Protein AF-A0A2J0LVG4-F1 (afdb_monomer)

Foldseek 3Di:
DQDDDDDPDDLVPPDDPDVVSVVVVCCVVPVPPPPPPLDEDDQLDPLLVVLVVVLVVVDDPQKRKHAQDDDPNDTFGIKIARNVVRDIATEEAAEDSDDDDPDPVVPPPCVVVVVVVVVVVVVVVHHYDYDYPVLSPDPPRDVVVVSVVRVVRRD

Structure (mmCIF, N/CA/C/O backbone):
data_AF-A0A2J0LVG4-F1
#
_entry.id   AF-A0A2J0LVG4-F1
#
loop_
_atom_site.group_PDB
_atom_site.id
_atom_site.type_symbol
_atom_site.label_atom_id
_atom_site.label_alt_id
_atom_site.label_comp_id
_atom_site.label_asym_id
_atom_site.label_entity_id
_atom_site.label_seq_id
_atom_site.pdbx_PDB_ins_code
_atom_site.Cartn_x
_atom_site.Cartn_y
_atom_site.Cartn_z
_atom_site.occupancy
_atom_site.B_iso_or_equiv
_atom_site.auth_seq_id
_atom_site.auth_comp_id
_atom_site.auth_asym_id
_atom_site.auth_atom_id
_atom_site.pdbx_PDB_model_num
ATOM 1 N N . MET A 1 1 ? -1.295 9.542 18.083 1.00 49.53 1 MET A N 1
ATOM 2 C CA . MET A 1 1 ? -2.656 9.770 18.608 1.00 49.53 1 MET A CA 1
ATOM 3 C C . MET A 1 1 ? -2.986 8.586 19.492 1.00 49.53 1 MET A C 1
ATOM 5 O O . MET A 1 1 ? -2.849 7.466 19.021 1.00 49.53 1 MET A O 1
ATOM 9 N N . GLN A 1 2 ? -3.302 8.823 20.760 1.00 55.78 2 GLN A N 1
ATOM 10 C CA . GLN A 1 2 ? -3.646 7.779 21.723 1.00 55.78 2 GLN A CA 1
ATOM 11 C C . GLN A 1 2 ? -5.156 7.848 21.946 1.00 55.78 2 GLN A C 1
ATOM 13 O O . GLN A 1 2 ? -5.683 8.931 22.197 1.00 55.78 2 GLN A O 1
ATOM 18 N N . ILE A 1 3 ? -5.852 6.725 21.776 1.00 66.25 3 ILE A N 1
ATOM 19 C CA . ILE A 1 3 ? -7.293 6.631 22.024 1.00 66.25 3 ILE A CA 1
ATOM 20 C C . ILE A 1 3 ? -7.463 5.939 23.371 1.00 66.25 3 ILE A C 1
ATOM 22 O O . ILE A 1 3 ? -6.989 4.824 23.560 1.00 66.25 3 ILE A O 1
ATOM 26 N N . HIS A 1 4 ? -8.125 6.616 24.305 1.00 72.88 4 HIS A N 1
ATOM 27 C CA . HIS A 1 4 ? -8.504 6.044 25.591 1.00 72.88 4 HIS A CA 1
ATOM 28 C C . HIS A 1 4 ? -10.006 5.761 25.568 1.00 72.88 4 HIS A C 1
ATOM 30 O O . HIS A 1 4 ? -10.811 6.690 25.492 1.00 72.88 4 HIS A O 1
ATOM 36 N N . CYS A 1 5 ? -10.387 4.486 25.624 1.00 72.62 5 CYS A N 1
ATOM 37 C CA . CYS A 1 5 ? -11.783 4.076 25.744 1.00 72.62 5 CYS A CA 1
ATOM 38 C C . CYS A 1 5 ? -12.133 3.847 27.216 1.00 72.62 5 CYS A C 1
ATOM 40 O O . CYS A 1 5 ? -11.528 3.009 27.878 1.00 72.62 5 CYS A O 1
ATOM 42 N N . PHE A 1 6 ? -13.144 4.560 27.713 1.00 79.62 6 PHE A N 1
ATOM 43 C CA . PHE A 1 6 ? -13.743 4.305 29.021 1.00 79.62 6 PHE A CA 1
ATOM 44 C C . PHE A 1 6 ? -15.106 3.653 28.808 1.00 79.62 6 PHE A C 1
ATOM 46 O O . PHE A 1 6 ? -15.976 4.231 28.158 1.00 79.62 6 PHE A O 1
ATOM 53 N N . ILE A 1 7 ? -15.285 2.448 29.345 1.00 84.00 7 ILE A N 1
ATOM 54 C CA . ILE A 1 7 ? -16.544 1.700 29.277 1.00 84.00 7 ILE A CA 1
ATOM 55 C C . ILE A 1 7 ? -17.068 1.460 30.691 1.00 84.00 7 ILE A C 1
ATOM 57 O O . ILE A 1 7 ? -16.304 1.155 31.603 1.00 84.00 7 ILE A O 1
ATOM 61 N N . SER A 1 8 ? -18.379 1.607 30.882 1.00 88.12 8 SER A N 1
ATOM 62 C CA . SER A 1 8 ? -19.048 1.388 32.174 1.00 88.12 8 SER A CA 1
ATOM 63 C C . SER A 1 8 ? -19.343 -0.089 32.467 1.00 88.12 8 SER A C 1
ATOM 65 O O . SER A 1 8 ? -19.931 -0.402 33.499 1.00 88.12 8 SER A O 1
ATOM 67 N N . MET A 1 9 ? -18.965 -0.995 31.562 1.00 87.12 9 MET A N 1
ATOM 68 C CA . MET A 1 9 ? -19.269 -2.422 31.620 1.00 87.12 9 MET A CA 1
ATOM 69 C C . MET A 1 9 ? -18.117 -3.234 30.996 1.00 87.12 9 MET A C 1
ATOM 71 O O . MET A 1 9 ? -17.554 -2.773 30.003 1.00 87.12 9 MET A O 1
ATOM 75 N N . PRO A 1 10 ? -17.762 -4.425 31.523 1.00 88.25 10 PRO A N 1
ATOM 76 C CA . PRO A 1 10 ? -16.752 -5.301 30.921 1.00 88.25 10 PRO A CA 1
ATOM 77 C C . PRO A 1 10 ? -17.099 -5.706 29.481 1.00 88.25 10 PRO A C 1
ATOM 79 O O . PRO A 1 10 ? -18.265 -5.955 29.177 1.00 88.25 10 PRO A O 1
ATOM 82 N N . ILE A 1 11 ? -16.085 -5.867 28.618 1.00 87.06 11 ILE A N 1
ATOM 83 C CA . ILE A 1 11 ? -16.256 -6.271 27.204 1.00 87.06 11 ILE A CA 1
ATOM 84 C C . ILE A 1 11 ? -17.048 -7.587 27.085 1.00 87.06 11 ILE A C 1
ATOM 86 O O . ILE A 1 11 ? -17.930 -7.708 26.235 1.00 87.06 11 ILE A O 1
ATOM 90 N N . SER A 1 12 ? -16.819 -8.537 27.997 1.00 86.88 12 SER A N 1
ATOM 91 C CA . SER A 1 12 ? -17.527 -9.826 28.046 1.00 86.88 12 SER A CA 1
ATOM 92 C C . SER A 1 12 ? -19.039 -9.707 28.272 1.00 86.88 12 SER A C 1
ATOM 94 O O . SER A 1 12 ? -19.781 -10.613 27.900 1.00 86.88 12 SER A O 1
ATOM 96 N N . GLN A 1 13 ? -19.503 -8.600 28.857 1.00 90.00 13 GLN A N 1
ATOM 97 C CA . GLN A 1 13 ? -20.916 -8.328 29.131 1.00 90.00 13 GLN A CA 1
ATOM 98 C C . GLN A 1 13 ? -21.574 -7.455 28.051 1.00 90.00 13 GLN A C 1
ATOM 100 O O . GLN A 1 13 ? -22.786 -7.240 28.086 1.00 90.00 13 GLN A O 1
ATOM 105 N N . VAL A 1 14 ? -20.808 -6.961 27.072 1.00 87.56 14 VAL A N 1
ATOM 106 C CA . VAL A 1 14 ? -21.365 -6.221 25.934 1.00 87.56 14 VAL A CA 1
ATOM 107 C C . VAL A 1 14 ? -22.205 -7.181 25.078 1.00 87.56 14 VAL A C 1
ATOM 109 O O . VAL A 1 14 ? -21.755 -8.300 24.805 1.00 87.56 14 VAL A O 1
ATOM 112 N N . PRO A 1 15 ? -23.417 -6.782 24.639 1.00 88.31 15 PRO A N 1
ATOM 113 C CA . PRO A 1 15 ? -24.262 -7.637 23.819 1.00 88.31 15 PRO A CA 1
ATOM 114 C C . PRO A 1 15 ? -23.568 -8.102 22.534 1.00 88.31 15 PRO A C 1
ATOM 116 O O . PRO A 1 15 ? -23.054 -7.304 21.744 1.00 88.31 15 PRO A O 1
ATOM 119 N N . GLU A 1 16 ? -23.612 -9.414 22.310 1.00 69.69 16 GLU A N 1
ATOM 120 C CA . GLU A 1 16 ? -23.307 -10.049 21.029 1.00 69.69 16 GLU A CA 1
ATOM 121 C C . GLU A 1 16 ? -24.202 -9.410 19.949 1.00 69.69 16 GLU A C 1
ATOM 123 O O . GLU A 1 16 ? -25.415 -9.340 20.140 1.00 69.69 16 GLU A O 1
ATOM 128 N N . ARG A 1 17 ? -23.625 -8.971 18.818 1.00 71.69 17 ARG A N 1
ATOM 129 C CA . ARG A 1 17 ? -24.265 -8.278 17.661 1.00 71.69 17 ARG A CA 1
ATOM 130 C C . ARG A 1 17 ? -24.230 -6.748 17.648 1.00 71.69 17 ARG A C 1
ATOM 132 O O . ARG A 1 17 ? -24.672 -6.163 16.662 1.00 71.69 17 ARG A O 1
ATOM 139 N N . ILE A 1 18 ? -23.660 -6.084 18.651 1.00 74.94 18 ILE A N 1
ATOM 140 C CA . ILE A 1 18 ? -23.358 -4.649 18.536 1.00 74.94 18 ILE A CA 1
ATOM 141 C C . ILE A 1 18 ? -21.939 -4.496 17.982 1.00 74.94 18 ILE A C 1
ATOM 143 O O . ILE A 1 18 ? -21.000 -5.101 18.497 1.00 74.94 18 ILE A O 1
ATOM 147 N N . TRP A 1 19 ? -21.770 -3.667 16.947 1.00 72.06 19 TRP A N 1
ATOM 148 C CA . TRP A 1 19 ? -20.464 -3.368 16.336 1.00 72.06 19 TRP A CA 1
ATOM 149 C C . TRP A 1 19 ? -19.422 -2.897 17.365 1.00 72.06 19 TRP A C 1
ATOM 151 O O . TRP A 1 19 ? -18.236 -3.184 17.231 1.00 72.06 19 TRP A O 1
ATOM 161 N N . LEU A 1 20 ? -19.889 -2.251 18.437 1.00 81.19 20 LEU A N 1
ATOM 162 C CA . LEU A 1 20 ? -19.082 -1.813 19.567 1.00 81.19 20 LEU A CA 1
ATOM 163 C C . LEU A 1 20 ? -18.359 -2.968 20.276 1.00 81.19 20 LEU A C 1
ATOM 165 O O . LEU A 1 20 ? -17.211 -2.780 20.655 1.00 81.19 20 LEU A O 1
ATOM 169 N N . LYS A 1 21 ? -18.972 -4.154 20.435 1.00 83.38 21 LYS A N 1
ATOM 170 C CA . LYS A 1 21 ? -18.298 -5.305 21.068 1.00 83.38 21 LYS A CA 1
ATOM 171 C C . LYS A 1 21 ? -17.086 -5.734 20.248 1.00 83.38 21 LYS A C 1
ATOM 173 O O . LYS A 1 21 ? -15.981 -5.744 20.772 1.00 83.38 21 LYS A O 1
ATOM 178 N N . LYS A 1 22 ? -17.298 -5.961 18.947 1.00 73.44 22 LYS A N 1
ATOM 179 C CA . LYS A 1 22 ? -16.235 -6.323 17.998 1.00 73.44 22 LYS A CA 1
ATOM 180 C C . LYS A 1 22 ? -15.111 -5.287 17.983 1.00 73.44 22 LYS A C 1
ATOM 182 O O . LYS A 1 22 ? -13.940 -5.642 17.954 1.00 73.44 22 LYS A O 1
ATOM 187 N N . TYR A 1 23 ? -15.467 -4.001 18.020 1.00 77.69 23 TYR A N 1
ATOM 188 C CA . TYR A 1 23 ? -14.487 -2.920 18.091 1.00 77.69 23 TYR A CA 1
ATOM 189 C C . TYR A 1 23 ? -13.686 -2.945 19.400 1.00 77.69 23 TYR A C 1
ATOM 191 O O . TYR A 1 23 ? -12.469 -2.809 19.367 1.00 77.69 23 TYR A O 1
ATOM 199 N N . LEU A 1 24 ? -14.345 -3.128 20.547 1.00 84.62 24 LEU A N 1
ATOM 200 C CA . LEU A 1 24 ? -13.679 -3.175 21.849 1.00 84.62 24 LEU A CA 1
ATOM 201 C C . LEU A 1 24 ? -12.777 -4.406 21.993 1.00 84.62 24 LEU A C 1
ATOM 203 O O . LEU A 1 24 ? -11.686 -4.273 22.531 1.00 84.62 24 LEU A O 1
ATOM 207 N N . GLU A 1 25 ? -13.199 -5.565 21.485 1.00 83.56 25 GLU A N 1
ATOM 208 C CA . GLU A 1 25 ? -12.371 -6.777 21.407 1.00 83.56 25 GLU A CA 1
ATOM 209 C C . GLU A 1 25 ? -11.138 -6.530 20.533 1.00 83.56 25 GLU A C 1
ATOM 211 O O . GLU A 1 25 ? -10.017 -6.745 20.979 1.00 83.56 25 GLU A O 1
ATOM 216 N N . TYR A 1 26 ? -11.315 -5.938 19.348 1.00 74.62 26 TYR A N 1
ATOM 217 C CA . TYR A 1 26 ? -10.192 -5.540 18.499 1.00 74.62 26 TYR A CA 1
ATOM 218 C C . TYR A 1 26 ? -9.238 -4.555 19.196 1.00 74.62 26 TYR A C 1
ATOM 220 O O . TYR A 1 26 ? -8.026 -4.708 19.110 1.00 74.62 26 TYR A O 1
ATOM 228 N N . VAL A 1 27 ? -9.747 -3.537 19.895 1.00 78.75 27 VAL A N 1
ATOM 229 C CA . VAL A 1 27 ? -8.896 -2.590 20.637 1.00 78.75 27 VAL A CA 1
ATOM 230 C C . VAL A 1 27 ? -8.182 -3.282 21.800 1.00 78.75 27 VAL A C 1
ATOM 232 O O . VAL A 1 27 ? -7.029 -2.968 22.074 1.00 78.75 27 VAL A O 1
ATOM 235 N N . ASN A 1 28 ? -8.829 -4.224 22.479 1.00 81.50 28 ASN A N 1
ATOM 236 C CA . ASN A 1 28 ? -8.209 -4.977 23.562 1.00 81.50 28 ASN A CA 1
ATOM 237 C C . ASN A 1 28 ? -7.082 -5.889 23.053 1.00 81.50 28 ASN A C 1
ATOM 239 O O . ASN A 1 28 ? -6.015 -5.941 23.658 1.00 81.50 28 ASN A O 1
ATOM 243 N N . ASP A 1 29 ? -7.308 -6.562 21.927 1.00 78.19 29 ASP A N 1
ATOM 244 C CA . ASP A 1 29 ? -6.403 -7.588 21.408 1.00 78.19 29 ASP A CA 1
ATOM 245 C C . ASP A 1 29 ? -5.325 -7.009 20.477 1.00 78.19 29 ASP A C 1
ATOM 247 O O . ASP A 1 29 ? -4.242 -7.573 20.335 1.00 78.19 29 ASP A O 1
ATOM 251 N N . CYS A 1 30 ? -5.615 -5.887 19.811 1.00 67.31 30 CYS A N 1
ATOM 252 C CA . CYS A 1 30 ? -4.787 -5.289 18.757 1.00 67.31 30 CYS A CA 1
ATOM 253 C C . CYS A 1 30 ? -4.550 -3.776 18.934 1.00 67.31 30 CYS A C 1
ATOM 255 O O . CYS A 1 30 ? -3.922 -3.151 18.077 1.00 67.31 30 CYS A O 1
ATOM 257 N N . GLY A 1 31 ? -5.079 -3.148 19.990 1.00 61.59 31 GLY A N 1
ATOM 258 C CA . GLY A 1 31 ? -5.016 -1.691 20.178 1.00 61.59 31 GLY A CA 1
ATOM 259 C C . GLY A 1 31 ? -3.653 -1.167 20.623 1.00 61.59 31 GLY A C 1
ATOM 260 O O . GLY A 1 31 ? -3.363 0.015 20.421 1.00 61.59 31 GLY A O 1
ATOM 261 N N . GLU A 1 32 ? -2.786 -2.027 21.162 1.00 57.31 32 GLU A N 1
ATOM 262 C CA . GLU A 1 32 ? -1.367 -1.709 21.292 1.00 57.31 32 GLU A CA 1
ATOM 263 C C . GLU A 1 32 ? -0.691 -1.850 19.936 1.00 57.31 32 GLU A C 1
ATOM 265 O O . GLU A 1 32 ? -0.215 -2.917 19.547 1.00 57.31 32 GLU A O 1
ATOM 270 N N . VAL A 1 33 ? -0.620 -0.745 19.197 1.00 53.59 33 VAL A N 1
ATOM 271 C CA . VAL A 1 33 ? 0.140 -0.768 17.957 1.00 53.59 33 VAL A CA 1
ATOM 272 C C . VAL A 1 33 ? 1.616 -0.570 18.261 1.00 53.59 33 VAL A C 1
ATOM 274 O O . VAL A 1 33 ? 2.110 0.553 18.383 1.00 53.59 33 VAL A O 1
ATOM 277 N N . SER A 1 34 ? 2.346 -1.680 18.347 1.00 51.34 34 SER A N 1
ATOM 278 C CA . SER A 1 34 ? 3.805 -1.689 18.364 1.00 51.34 34 SER A CA 1
ATOM 279 C C . SER A 1 34 ? 4.348 -1.302 16.977 1.00 51.34 34 SER A C 1
ATOM 281 O O . SER A 1 34 ? 4.935 -2.112 16.262 1.00 51.34 34 SER A O 1
ATOM 283 N N . PHE A 1 35 ? 4.187 -0.041 16.567 1.00 52.25 35 PHE A N 1
ATOM 284 C CA . PHE A 1 35 ? 4.736 0.494 15.305 1.00 52.25 35 PHE A CA 1
ATOM 285 C C . PHE A 1 35 ? 6.280 0.607 15.300 1.00 52.25 35 PHE A C 1
ATOM 287 O O . PHE A 1 35 ? 6.880 1.186 14.386 1.00 52.25 35 PHE A O 1
ATOM 294 N N . HIS A 1 36 ? 6.948 0.053 16.311 1.00 51.53 36 HIS A N 1
ATOM 295 C CA . HIS A 1 36 ? 8.363 0.281 16.589 1.00 51.53 36 HIS A CA 1
ATOM 296 C C . HIS A 1 36 ? 9.277 -0.910 16.311 1.00 51.53 36 HIS A C 1
ATOM 298 O O . HIS A 1 36 ? 10.474 -0.791 16.551 1.00 51.53 36 HIS A O 1
ATOM 304 N N . SER A 1 37 ? 8.776 -2.003 15.724 1.00 59.25 37 SER A N 1
ATOM 305 C CA . SER A 1 37 ? 9.692 -2.916 15.039 1.00 59.25 37 SER A CA 1
ATOM 306 C C . SER A 1 37 ? 10.253 -2.206 13.802 1.00 59.25 37 SER A C 1
ATOM 308 O O . SER A 1 37 ? 9.510 -1.792 12.905 1.00 59.25 37 SER A O 1
ATOM 310 N N . SER A 1 38 ? 11.566 -1.996 13.799 1.00 65.25 38 SER A N 1
ATOM 311 C CA . SER A 1 38 ? 12.331 -1.603 12.610 1.00 65.25 38 SER A CA 1
ATOM 312 C C . SER A 1 38 ? 12.846 -2.829 11.849 1.00 65.25 38 SER A C 1
ATOM 314 O O . SER A 1 38 ? 13.555 -2.672 10.860 1.00 65.25 38 SER A O 1
ATOM 316 N N . GLU A 1 39 ? 12.524 -4.033 12.325 1.00 81.88 39 GLU A N 1
ATOM 317 C CA . GLU A 1 39 ? 12.958 -5.281 11.716 1.00 81.88 39 GLU A CA 1
ATOM 318 C C . GLU A 1 39 ? 12.052 -5.620 10.537 1.00 81.88 39 GLU A C 1
ATOM 320 O O . GLU A 1 39 ? 10.822 -5.587 10.642 1.00 81.88 39 GLU A O 1
ATOM 325 N N . LEU A 1 40 ? 12.683 -5.939 9.410 1.00 89.06 40 LEU A N 1
ATOM 326 C CA . LEU A 1 40 ? 11.988 -6.487 8.258 1.00 89.06 40 LEU A CA 1
ATOM 327 C C . LEU A 1 40 ? 11.576 -7.919 8.574 1.00 89.06 40 LEU A C 1
ATOM 329 O O . LEU A 1 40 ? 12.380 -8.724 9.045 1.00 89.06 40 LEU A O 1
ATOM 333 N N . LYS A 1 41 ? 10.316 -8.229 8.297 1.00 90.75 41 LYS A N 1
ATOM 334 C CA . LYS A 1 41 ? 9.807 -9.599 8.297 1.00 90.75 41 LYS A CA 1
ATOM 335 C C . LYS A 1 41 ? 10.271 -10.307 7.013 1.00 90.75 41 LYS A C 1
ATOM 337 O O . LYS A 1 41 ? 10.687 -9.624 6.075 1.00 90.75 41 LYS A O 1
ATOM 342 N N . PRO A 1 42 ? 10.206 -11.644 6.928 1.00 90.69 42 PRO A N 1
ATOM 343 C CA . PRO A 1 42 ? 10.354 -12.328 5.646 1.00 90.69 42 PRO A CA 1
ATOM 344 C C . PRO A 1 42 ? 9.360 -11.759 4.621 1.00 90.69 42 PRO A C 1
ATOM 346 O O . PRO A 1 42 ? 8.207 -11.504 4.972 1.00 90.69 42 PRO A O 1
ATOM 349 N N . PHE A 1 43 ? 9.824 -11.506 3.398 1.00 90.19 43 PHE A N 1
ATOM 350 C CA . PHE A 1 43 ? 8.954 -11.188 2.258 1.00 90.19 43 PHE A CA 1
ATOM 351 C C . PHE A 1 43 ? 8.133 -12.417 1.881 1.00 90.19 43 PHE A C 1
ATOM 353 O O . PHE A 1 43 ? 8.592 -13.511 2.177 1.00 90.19 43 PHE A O 1
ATOM 360 N N . ASP A 1 44 ? 6.980 -12.257 1.233 1.00 84.56 44 ASP A N 1
ATOM 361 C CA . ASP A 1 44 ? 6.167 -13.378 0.733 1.00 84.56 44 ASP A CA 1
ATOM 362 C C . ASP A 1 44 ? 6.505 -13.765 -0.721 1.00 84.56 44 ASP A C 1
ATOM 364 O O . ASP A 1 44 ? 6.049 -14.790 -1.230 1.00 84.56 44 ASP A O 1
ATOM 368 N N . SER A 1 45 ? 7.303 -12.946 -1.416 1.00 86.75 45 SER A N 1
ATOM 369 C CA . SER A 1 45 ? 7.725 -13.203 -2.795 1.00 86.75 45 SER A CA 1
ATOM 370 C C . SER A 1 45 ? 8.981 -12.417 -3.192 1.00 86.75 45 SER A C 1
ATOM 372 O O . SER A 1 45 ? 9.323 -11.394 -2.595 1.00 86.75 45 SER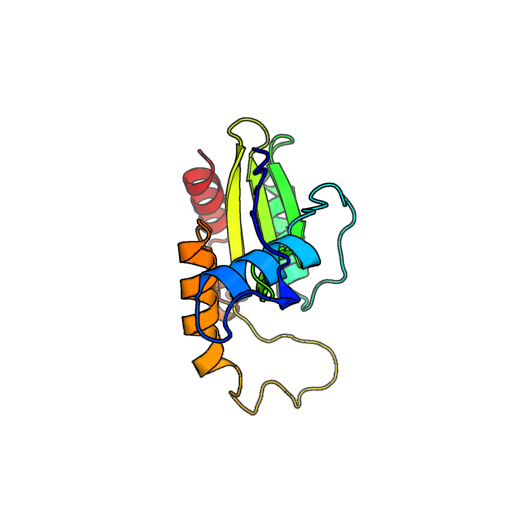 A O 1
ATOM 374 N N . TYR A 1 46 ? 9.636 -12.845 -4.279 1.00 89.56 46 TYR A N 1
ATOM 375 C CA . TYR A 1 46 ? 10.708 -12.068 -4.922 1.00 89.56 46 TYR A CA 1
ATOM 376 C C . TYR A 1 46 ? 10.237 -10.701 -5.433 1.00 89.56 46 TYR A C 1
ATOM 378 O O . TYR A 1 46 ? 11.032 -9.770 -5.520 1.00 89.56 46 TYR A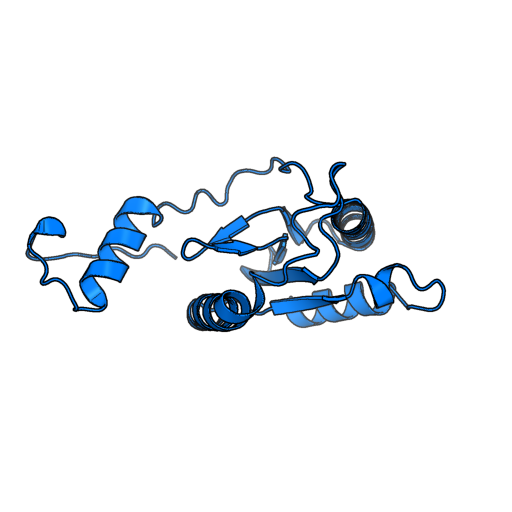 O 1
ATOM 386 N N . PHE A 1 47 ? 8.955 -10.577 -5.787 1.00 91.31 47 PHE A N 1
ATOM 387 C CA . PHE A 1 47 ? 8.379 -9.306 -6.213 1.00 91.31 47 PHE A CA 1
ATOM 388 C C . PHE A 1 47 ? 8.404 -8.291 -5.068 1.00 91.31 47 PHE A C 1
ATOM 390 O O . PHE A 1 47 ? 8.893 -7.178 -5.250 1.00 91.31 47 PHE A O 1
ATOM 397 N N . GLU A 1 48 ? 7.959 -8.688 -3.877 1.00 93.69 48 GLU A N 1
ATOM 398 C CA . GLU A 1 48 ? 8.011 -7.826 -2.697 1.00 93.69 48 GLU A CA 1
ATOM 399 C C . GLU A 1 48 ? 9.441 -7.414 -2.333 1.00 93.69 48 GLU A C 1
ATOM 401 O O . GLU A 1 48 ? 9.691 -6.248 -2.019 1.00 93.69 48 GLU A O 1
ATOM 406 N N . GLU A 1 49 ? 10.387 -8.355 -2.386 1.00 94.25 49 GLU A N 1
ATOM 407 C CA . GLU A 1 49 ? 11.795 -8.078 -2.098 1.00 94.25 49 GLU A CA 1
ATOM 408 C C . GLU A 1 49 ? 12.390 -7.072 -3.101 1.00 94.25 49 GLU A C 1
ATOM 410 O O . GLU A 1 49 ? 13.041 -6.099 -2.704 1.00 94.25 49 GLU A O 1
ATOM 415 N N . ASP A 1 50 ? 12.139 -7.262 -4.399 1.00 95.19 50 ASP A N 1
ATOM 416 C CA . ASP A 1 50 ? 12.606 -6.358 -5.455 1.00 95.19 50 ASP A CA 1
ATOM 417 C C . ASP A 1 50 ? 11.960 -4.968 -5.338 1.00 95.19 50 ASP A C 1
ATOM 419 O O . ASP A 1 50 ? 12.654 -3.949 -5.397 1.00 95.19 50 ASP A O 1
ATOM 423 N N . PHE A 1 51 ? 10.652 -4.908 -5.068 1.00 95.94 51 PHE A N 1
ATOM 424 C CA . PHE A 1 51 ? 9.939 -3.661 -4.790 1.00 95.94 51 PHE A CA 1
ATOM 425 C C . PHE A 1 51 ? 10.529 -2.919 -3.586 1.00 95.94 51 PHE A C 1
ATOM 427 O O . PHE A 1 51 ? 10.795 -1.714 -3.668 1.00 95.94 51 PHE A O 1
ATOM 434 N N . PHE A 1 52 ? 10.776 -3.625 -2.479 1.00 96.06 52 PHE A N 1
ATOM 435 C CA . PHE A 1 52 ? 11.370 -3.043 -1.281 1.00 96.06 52 PHE A CA 1
ATOM 436 C C . PHE A 1 52 ? 12.738 -2.423 -1.580 1.00 96.06 52 PHE A C 1
ATOM 438 O O . PHE A 1 52 ? 12.993 -1.272 -1.212 1.00 96.06 52 PHE A O 1
ATOM 445 N N . ASN A 1 53 ? 13.606 -3.163 -2.273 1.00 95.88 53 ASN A N 1
ATOM 446 C CA . ASN A 1 53 ? 14.938 -2.694 -2.647 1.00 95.88 53 ASN A CA 1
ATOM 447 C C . ASN A 1 53 ? 14.868 -1.477 -3.578 1.00 95.88 53 ASN A C 1
ATOM 449 O O . ASN A 1 53 ? 15.580 -0.492 -3.357 1.00 95.88 53 ASN A O 1
ATOM 453 N N . PHE A 1 54 ? 13.969 -1.506 -4.564 1.00 96.44 54 PHE A N 1
ATOM 454 C CA . PHE A 1 54 ? 13.733 -0.392 -5.475 1.00 96.44 54 PHE A CA 1
ATOM 455 C C . PHE A 1 54 ? 13.286 0.869 -4.726 1.00 96.44 54 PHE A C 1
ATOM 457 O O . PHE A 1 54 ? 13.967 1.895 -4.793 1.00 96.44 54 PHE A O 1
ATOM 464 N N . ILE A 1 55 ? 12.199 0.805 -3.952 1.00 95.69 55 ILE A N 1
ATOM 465 C CA . ILE A 1 55 ? 11.682 1.978 -3.233 1.00 95.69 55 ILE A CA 1
ATOM 466 C C . ILE A 1 55 ? 12.688 2.492 -2.216 1.00 95.69 55 ILE A C 1
ATOM 468 O O . ILE A 1 55 ? 12.856 3.706 -2.098 1.00 95.69 55 ILE A O 1
ATOM 472 N N . ARG A 1 56 ? 13.404 1.607 -1.519 1.00 93.94 56 ARG A N 1
ATOM 473 C CA . ARG A 1 56 ? 14.477 2.010 -0.607 1.00 93.94 56 ARG A CA 1
ATOM 474 C C . ARG A 1 56 ? 15.583 2.780 -1.330 1.00 93.94 56 ARG A C 1
ATOM 476 O O . ARG A 1 56 ? 16.099 3.733 -0.758 1.00 93.94 56 ARG A O 1
ATOM 483 N N . SER A 1 57 ? 15.925 2.403 -2.563 1.00 94.31 57 SER A N 1
ATOM 484 C CA . SER A 1 57 ? 16.927 3.110 -3.374 1.00 94.31 57 SER A CA 1
ATOM 485 C C . SER A 1 57 ? 16.462 4.490 -3.861 1.00 94.31 57 SER A C 1
ATOM 487 O O . SER A 1 57 ? 17.282 5.391 -4.017 1.00 94.31 57 SER A O 1
ATOM 489 N N . CYS A 1 58 ? 15.152 4.674 -4.054 1.00 90.94 58 CYS A N 1
ATOM 490 C CA . CYS A 1 58 ? 14.545 5.937 -4.488 1.00 90.94 58 CYS A CA 1
ATOM 491 C C . CYS A 1 58 ? 14.135 6.859 -3.327 1.00 90.94 58 CYS A C 1
ATOM 493 O O . CYS A 1 58 ? 13.749 8.004 -3.559 1.00 90.94 58 CYS A O 1
ATOM 495 N N . SER A 1 59 ? 14.149 6.355 -2.093 1.00 85.38 59 SER A N 1
ATOM 496 C CA . SER A 1 59 ? 13.633 7.051 -0.916 1.00 85.38 59 SER A CA 1
ATOM 497 C C . SER A 1 59 ? 14.720 7.821 -0.176 1.00 85.38 59 SER A C 1
ATOM 499 O O . SER A 1 59 ? 15.773 7.280 0.154 1.00 85.38 59 SER A O 1
ATOM 501 N N . ASP A 1 60 ? 14.413 9.061 0.196 1.00 81.62 60 ASP A N 1
ATOM 502 C CA . ASP A 1 60 ? 15.232 9.825 1.135 1.00 81.62 60 ASP A CA 1
ATOM 503 C C . ASP A 1 60 ? 15.097 9.284 2.571 1.00 81.62 60 ASP A C 1
ATOM 505 O O . ASP A 1 60 ? 14.134 8.600 2.925 1.00 81.62 60 ASP A O 1
ATOM 509 N N . SER A 1 61 ? 16.004 9.703 3.462 1.00 78.56 61 SER A N 1
ATOM 510 C CA . SER A 1 61 ? 16.022 9.333 4.892 1.00 78.56 61 SER A CA 1
ATOM 511 C C . SER A 1 61 ? 14.765 9.717 5.694 1.00 78.56 61 SER A C 1
ATOM 513 O O . SER A 1 61 ? 14.649 9.369 6.868 1.00 78.56 61 SER A O 1
ATOM 515 N N . GLY A 1 62 ? 13.825 10.447 5.086 1.00 84.75 62 GLY A N 1
ATOM 516 C CA . GLY A 1 62 ? 12.545 10.823 5.685 1.00 84.75 62 GLY A CA 1
ATOM 517 C C . GLY A 1 62 ? 11.443 9.767 5.565 1.00 84.75 62 GLY A C 1
ATOM 518 O O . GLY A 1 62 ? 10.416 9.919 6.231 1.00 84.75 62 GLY A O 1
ATOM 519 N N . TYR A 1 63 ? 11.629 8.723 4.752 1.00 90.94 63 TYR A N 1
ATOM 520 C CA . TYR A 1 63 ? 10.654 7.644 4.604 1.00 90.94 63 TYR A CA 1
ATOM 521 C C . TYR A 1 63 ? 11.034 6.420 5.442 1.00 90.94 63 TYR A C 1
ATOM 523 O O . TYR A 1 63 ? 12.175 5.961 5.428 1.00 90.94 63 TYR A O 1
ATOM 531 N N . LYS A 1 64 ? 10.054 5.866 6.160 1.00 91.69 64 LYS A N 1
ATOM 532 C CA . LYS A 1 64 ? 10.155 4.575 6.845 1.00 91.69 64 LYS A CA 1
ATOM 533 C C . LYS A 1 64 ? 9.285 3.563 6.109 1.00 91.69 64 LYS A C 1
ATOM 535 O O . LYS A 1 64 ? 8.089 3.794 5.950 1.00 91.69 64 LYS A O 1
ATOM 540 N N . ILE A 1 65 ? 9.885 2.452 5.695 1.00 93.62 65 ILE A N 1
ATOM 541 C CA . ILE A 1 65 ? 9.207 1.348 5.009 1.00 93.62 65 ILE A CA 1
ATOM 542 C C . ILE A 1 65 ? 9.125 0.179 5.991 1.00 93.62 65 ILE A C 1
ATOM 544 O O . ILE A 1 65 ? 10.135 -0.191 6.591 1.00 93.62 65 ILE A O 1
ATOM 548 N N . GLN A 1 66 ? 7.933 -0.374 6.182 1.00 93.38 66 GLN A N 1
ATOM 549 C CA . GLN A 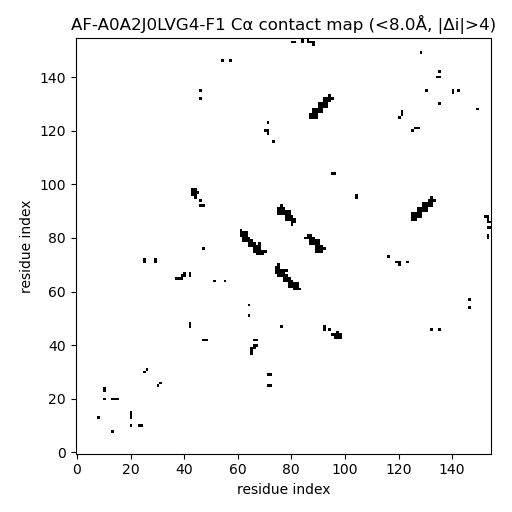1 66 ? 7.689 -1.555 7.011 1.00 93.38 66 GLN A CA 1
ATOM 550 C C . GLN A 1 66 ? 6.960 -2.587 6.164 1.00 93.38 66 GLN A C 1
ATOM 552 O O . GLN A 1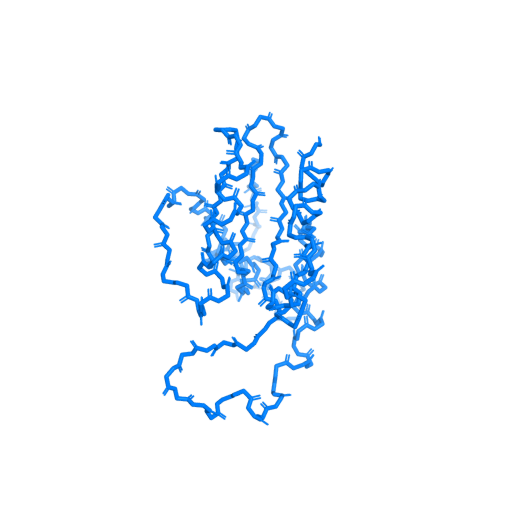 66 ? 6.005 -2.218 5.488 1.00 93.38 66 GLN A O 1
ATOM 557 N N . ASN A 1 67 ? 7.389 -3.846 6.200 1.00 94.81 67 ASN A N 1
ATOM 558 C CA . ASN A 1 67 ? 6.717 -4.920 5.482 1.00 94.81 67 ASN A CA 1
ATOM 559 C C . ASN A 1 67 ? 5.829 -5.757 6.408 1.00 94.81 67 ASN A C 1
ATOM 561 O O . ASN A 1 67 ? 6.046 -5.828 7.623 1.00 94.81 67 ASN A O 1
ATOM 565 N N . GLN A 1 68 ? 4.830 -6.398 5.811 1.00 90.62 68 GLN A N 1
ATOM 566 C CA . GLN A 1 68 ? 3.956 -7.382 6.427 1.00 90.62 68 GLN A CA 1
ATOM 567 C C . GLN A 1 68 ? 3.292 -6.841 7.705 1.00 90.62 68 GLN A C 1
ATOM 569 O O . GLN A 1 68 ? 3.366 -7.421 8.797 1.00 90.62 68 GLN A O 1
ATOM 574 N N . VAL A 1 69 ? 2.690 -5.656 7.584 1.00 88.94 69 VAL A N 1
ATOM 575 C CA . VAL A 1 69 ? 2.063 -4.909 8.681 1.00 88.94 69 VAL A CA 1
ATOM 576 C C . VAL A 1 69 ? 0.664 -5.452 8.941 1.00 88.94 69 VAL A C 1
ATOM 578 O O . VAL A 1 69 ? -0.115 -5.640 8.017 1.00 88.94 69 VAL A O 1
ATOM 581 N N . VAL A 1 70 ? 0.325 -5.680 10.211 1.00 84.56 70 VAL A N 1
ATOM 582 C CA . VAL A 1 70 ? -1.019 -6.126 10.600 1.00 84.56 70 VAL A CA 1
ATOM 583 C C . VAL A 1 70 ? -1.865 -4.917 10.992 1.00 84.56 70 VAL A C 1
ATOM 585 O O . VAL A 1 70 ? -1.434 -4.080 11.786 1.00 84.56 70 VAL A O 1
ATOM 588 N N . SER A 1 71 ? -3.076 -4.822 10.447 1.00 81.06 71 SER A N 1
ATOM 589 C CA . SER A 1 71 ? -4.065 -3.801 10.787 1.00 81.06 71 SER A CA 1
ATOM 590 C C . SER A 1 71 ? -5.478 -4.355 10.630 1.00 81.06 71 SER A C 1
ATOM 592 O O . SER A 1 71 ? -5.751 -5.078 9.682 1.00 81.06 71 SER A O 1
ATOM 594 N N . CYS A 1 72 ? -6.387 -4.049 11.560 1.00 75.75 72 CYS A N 1
ATOM 595 C CA . CYS A 1 72 ? -7.779 -4.523 11.520 1.00 75.75 72 CYS A CA 1
ATOM 596 C C . CYS A 1 72 ? -7.926 -6.055 11.415 1.00 75.75 72 CYS A C 1
ATOM 598 O O . CYS A 1 72 ? -8.916 -6.535 10.877 1.00 75.75 72 CYS A O 1
ATOM 600 N N . GLY A 1 73 ? -6.946 -6.818 11.916 1.00 73.62 73 GLY A N 1
ATOM 601 C CA . GLY A 1 73 ? -6.908 -8.282 11.790 1.00 73.62 73 GLY A CA 1
ATOM 602 C C . GLY A 1 73 ? -6.422 -8.792 10.426 1.00 73.62 73 GLY A C 1
ATOM 603 O O . GLY A 1 73 ? -6.371 -9.999 10.215 1.00 73.62 73 GLY A O 1
ATOM 604 N N . PHE A 1 74 ? -6.028 -7.896 9.522 1.00 82.69 74 PHE A N 1
ATOM 605 C CA . PHE A 1 74 ? -5.566 -8.204 8.174 1.00 82.69 74 PHE A CA 1
ATOM 606 C C . PHE A 1 74 ? -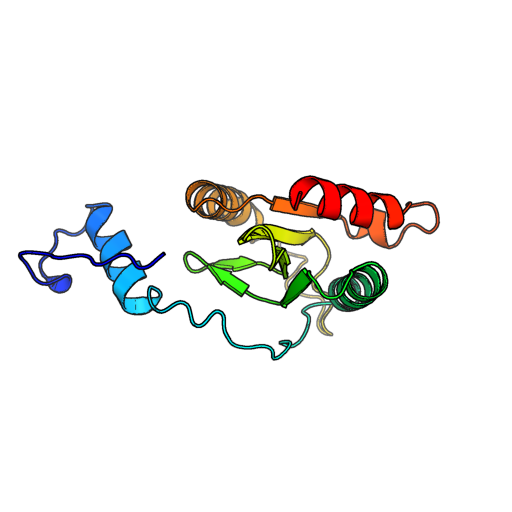4.094 -7.831 7.968 1.00 82.69 74 PHE A C 1
ATOM 608 O O . PHE A 1 74 ? -3.554 -6.980 8.676 1.00 82.69 74 PHE A O 1
ATOM 615 N N . LYS A 1 75 ? -3.449 -8.468 6.988 1.00 85.56 75 LYS A N 1
ATOM 616 C CA . LYS A 1 75 ? -2.070 -8.187 6.568 1.00 85.56 75 LYS A CA 1
ATOM 617 C C . LYS A 1 75 ? -2.073 -7.132 5.454 1.00 85.56 75 LYS A C 1
ATOM 619 O O . LYS A 1 75 ? -2.980 -7.132 4.628 1.00 85.56 75 LYS A O 1
ATOM 624 N N . ILE A 1 76 ? -1.083 -6.248 5.478 1.00 91.19 76 ILE A N 1
ATOM 625 C CA . ILE A 1 76 ? -0.735 -5.290 4.426 1.00 91.19 76 ILE A CA 1
ATOM 626 C C . ILE A 1 76 ? 0.724 -5.561 4.055 1.00 91.19 76 ILE A C 1
ATOM 628 O O . ILE A 1 76 ? 1.577 -5.565 4.955 1.00 91.19 76 ILE A O 1
ATOM 632 N N . ASP A 1 77 ? 1.022 -5.725 2.768 1.00 93.88 77 ASP A N 1
ATOM 633 C CA . ASP A 1 77 ? 2.370 -6.098 2.311 1.00 93.88 77 ASP A CA 1
ATOM 634 C C . ASP A 1 77 ? 3.405 -5.058 2.726 1.00 93.88 77 ASP A C 1
ATOM 636 O O . ASP A 1 77 ? 4.443 -5.404 3.291 1.00 93.88 77 ASP A O 1
ATOM 640 N N . PHE A 1 78 ? 3.110 -3.768 2.526 1.00 95.56 78 PHE A N 1
ATOM 641 C CA . PHE A 1 78 ? 3.950 -2.689 3.036 1.00 95.56 78 PHE A CA 1
ATOM 642 C C . PHE A 1 78 ? 3.174 -1.483 3.549 1.00 95.56 78 PHE A C 1
ATOM 644 O O . PHE A 1 78 ? 2.135 -1.087 3.032 1.00 95.56 78 PHE A O 1
ATOM 651 N N . VAL A 1 79 ? 3.768 -0.802 4.524 1.00 95.62 79 VAL A N 1
ATOM 652 C CA . VAL A 1 79 ? 3.401 0.558 4.907 1.00 95.62 79 VAL A CA 1
ATOM 653 C C . VAL A 1 79 ? 4.599 1.466 4.696 1.00 95.62 79 VAL A C 1
ATOM 655 O O . VAL A 1 79 ? 5.675 1.233 5.252 1.00 95.62 79 VAL A O 1
ATOM 658 N N . ILE A 1 80 ? 4.393 2.534 3.927 1.00 95.00 80 ILE A N 1
ATOM 659 C CA . ILE A 1 80 ? 5.382 3.599 3.754 1.00 95.00 80 ILE A CA 1
ATOM 660 C C . ILE A 1 80 ? 4.901 4.822 4.522 1.00 95.00 80 ILE A C 1
ATOM 662 O O . ILE A 1 80 ? 3.793 5.310 4.302 1.00 95.00 80 ILE A O 1
ATOM 666 N N . ASN A 1 81 ? 5.738 5.309 5.434 1.00 92.69 81 ASN A N 1
ATOM 667 C CA . ASN A 1 81 ? 5.465 6.450 6.295 1.00 92.69 81 ASN A CA 1
ATOM 668 C C . ASN A 1 81 ? 6.455 7.583 6.009 1.00 92.69 81 ASN A C 1
ATOM 670 O O . ASN A 1 81 ? 7.668 7.387 6.061 1.00 92.69 81 ASN A O 1
ATOM 674 N N . ASN A 1 82 ? 5.938 8.781 5.757 1.00 92.56 82 ASN A N 1
ATOM 675 C CA . ASN A 1 82 ? 6.717 10.007 5.749 1.00 92.56 82 ASN A CA 1
ATOM 676 C C . ASN A 1 82 ? 6.845 10.536 7.179 1.00 92.56 82 ASN A C 1
ATOM 678 O O . ASN A 1 82 ? 5.928 11.156 7.715 1.00 92.56 82 ASN A O 1
ATOM 682 N N . MET A 1 83 ? 8.020 10.358 7.780 1.00 87.75 83 MET A N 1
ATOM 683 C CA . MET A 1 83 ? 8.273 10.737 9.171 1.00 87.75 83 MET A CA 1
ATOM 684 C C . MET A 1 83 ? 8.172 12.251 9.415 1.00 87.75 83 MET A C 1
ATOM 686 O O . MET A 1 83 ? 7.993 12.666 10.557 1.00 87.75 83 MET A O 1
ATOM 690 N N . LYS A 1 84 ? 8.271 13.084 8.366 1.00 87.44 84 LYS A N 1
ATOM 691 C CA . LYS A 1 84 ? 8.138 14.546 8.475 1.00 87.44 84 LYS A CA 1
ATOM 692 C C . LYS A 1 84 ? 6.678 14.997 8.484 1.00 87.44 84 LYS A C 1
ATOM 694 O O . LYS A 1 84 ? 6.325 15.866 9.272 1.00 87.44 84 LYS A O 1
ATOM 699 N N . SER A 1 85 ? 5.844 14.444 7.601 1.00 88.56 85 SER A N 1
ATOM 700 C CA . SER A 1 85 ? 4.427 14.830 7.488 1.00 88.56 85 SER A CA 1
ATOM 701 C C . SER A 1 85 ? 3.493 13.968 8.344 1.00 88.56 85 SER A C 1
ATOM 703 O O . SER A 1 85 ? 2.344 14.345 8.564 1.00 88.56 85 SER A O 1
ATOM 705 N N . GLY A 1 86 ? 3.960 12.805 8.807 1.00 86.94 86 GLY A N 1
ATOM 706 C CA . GLY A 1 86 ? 3.150 11.784 9.473 1.00 86.94 86 GLY A CA 1
ATOM 707 C C . GLY A 1 86 ? 2.184 11.049 8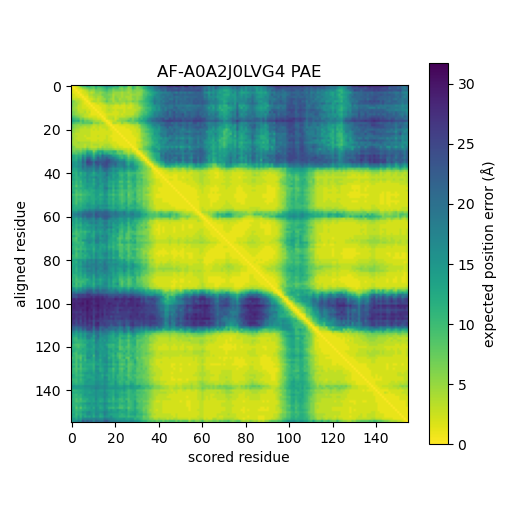.535 1.00 86.94 86 GLY A C 1
ATOM 708 O O . GLY A 1 86 ? 1.379 10.244 9.007 1.00 86.94 86 GLY A O 1
ATOM 709 N N . ARG A 1 87 ? 2.227 11.327 7.222 1.00 91.12 87 ARG A N 1
ATOM 710 C CA . ARG A 1 87 ? 1.389 10.649 6.224 1.00 91.12 87 ARG A CA 1
ATOM 711 C C . ARG A 1 87 ? 1.905 9.242 5.978 1.00 91.12 87 ARG A C 1
ATOM 713 O O . ARG A 1 87 ? 3.110 9.010 5.928 1.00 91.12 87 ARG A O 1
ATOM 720 N N . ARG A 1 88 ? 0.974 8.314 5.779 1.00 94.00 88 ARG A N 1
ATOM 721 C CA . ARG A 1 88 ? 1.268 6.910 5.507 1.00 94.00 88 ARG A CA 1
ATOM 722 C C . ARG A 1 88 ? 0.323 6.352 4.461 1.00 94.00 88 ARG A C 1
ATOM 724 O O . ARG A 1 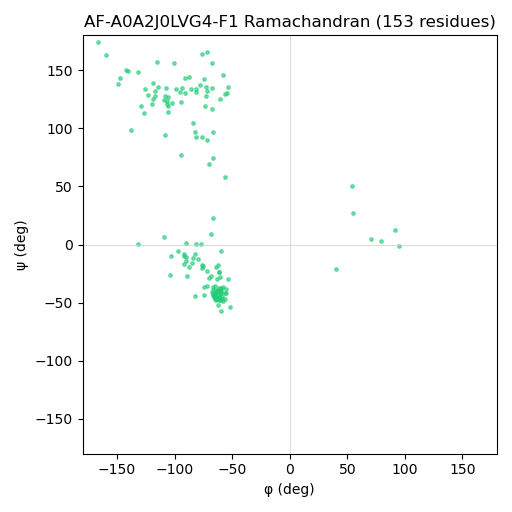88 ? -0.836 6.761 4.406 1.00 94.00 88 ARG A O 1
ATOM 731 N N . ILE A 1 89 ? 0.818 5.399 3.689 1.00 96.62 89 ILE A N 1
ATOM 732 C CA . ILE A 1 89 ? 0.029 4.644 2.718 1.00 96.62 89 ILE A CA 1
ATOM 733 C C . ILE A 1 89 ? 0.289 3.152 2.883 1.00 96.62 89 ILE A C 1
ATOM 735 O O . ILE A 1 89 ? 1.383 2.755 3.291 1.00 96.62 89 ILE A O 1
ATOM 739 N N . ALA A 1 90 ? -0.735 2.360 2.587 1.00 96.50 90 ALA A N 1
ATOM 740 C CA . ALA A 1 90 ? -0.634 0.922 2.414 1.00 96.50 90 ALA A CA 1
ATOM 741 C C . ALA A 1 90 ? -0.228 0.640 0.963 1.00 96.50 90 ALA A C 1
ATOM 743 O O . ALA A 1 90 ? -0.785 1.241 0.041 1.00 96.50 90 ALA A O 1
ATOM 744 N N . ILE A 1 91 ? 0.743 -0.242 0.763 1.00 96.69 91 ILE A N 1
ATOM 745 C CA . ILE A 1 91 ? 1.127 -0.746 -0.551 1.00 96.69 91 ILE A CA 1
ATOM 746 C C . ILE A 1 91 ? 0.810 -2.232 -0.599 1.00 96.69 91 ILE A C 1
ATOM 748 O O . ILE A 1 91 ? 1.163 -2.948 0.337 1.00 96.69 91 ILE A O 1
ATOM 752 N N . GLU A 1 92 ? 0.221 -2.670 -1.707 1.00 94.88 92 GLU A N 1
ATOM 753 C CA . GLU A 1 92 ? 0.043 -4.091 -2.015 1.00 94.88 92 GLU A CA 1
ATOM 754 C C . GLU A 1 92 ? 0.825 -4.426 -3.289 1.00 94.88 92 GLU A C 1
ATOM 756 O O . GLU A 1 92 ? 0.752 -3.710 -4.301 1.00 94.88 92 GLU A O 1
ATOM 761 N N . CYS A 1 93 ? 1.586 -5.509 -3.219 1.00 92.88 93 CYS A N 1
ATOM 762 C CA . CYS A 1 93 ? 2.289 -6.119 -4.333 1.00 92.88 93 CYS A CA 1
ATOM 763 C C . CYS A 1 93 ? 1.402 -7.234 -4.898 1.00 92.88 93 CYS A C 1
ATOM 765 O O . CYS A 1 93 ? 1.642 -8.415 -4.674 1.00 92.88 93 CYS A O 1
ATOM 767 N N . ASP A 1 94 ? 0.381 -6.843 -5.665 1.00 88.12 94 ASP A N 1
ATOM 768 C CA . ASP A 1 94 ? -0.630 -7.745 -6.219 1.00 88.12 94 ASP A CA 1
ATOM 769 C C . ASP A 1 94 ? -0.023 -8.693 -7.250 1.00 88.12 94 ASP A C 1
ATOM 771 O O . ASP A 1 94 ? 0.143 -8.375 -8.435 1.00 88.12 94 ASP A O 1
ATOM 775 N N . GLY A 1 95 ? 0.310 -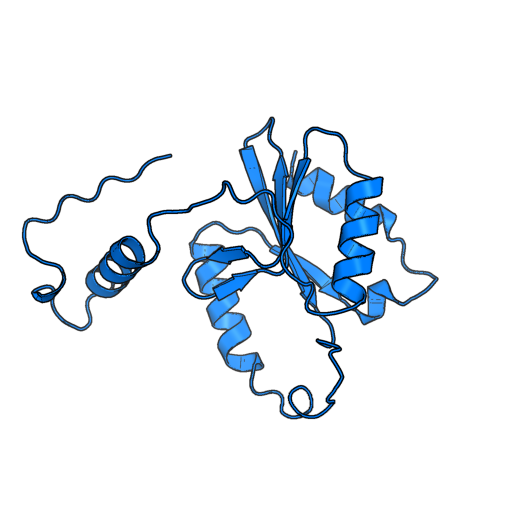9.887 -6.794 1.00 79.50 95 GLY A N 1
ATOM 776 C CA . GLY A 1 95 ? 1.028 -10.864 -7.575 1.00 79.50 95 GLY A CA 1
ATOM 777 C C . GLY A 1 95 ? 0.995 -12.237 -6.947 1.00 79.50 95 GLY A C 1
ATOM 778 O O . GLY A 1 95 ? 0.514 -12.394 -5.828 1.00 79.50 95 GLY A O 1
ATOM 779 N N . PRO A 1 96 ? 1.530 -13.228 -7.665 1.00 68.06 96 PRO A N 1
ATOM 780 C CA . PRO A 1 96 ? 1.700 -14.538 -7.097 1.00 68.06 96 PRO A CA 1
ATOM 781 C C . PRO A 1 96 ? 2.625 -14.486 -5.866 1.00 68.06 96 PRO A C 1
ATOM 783 O O . PRO A 1 96 ? 3.762 -14.005 -5.940 1.00 68.06 96 PRO A O 1
ATOM 786 N N . THR A 1 97 ? 2.142 -15.003 -4.739 1.00 57.94 97 THR A N 1
ATOM 787 C CA . THR A 1 97 ? 2.901 -15.372 -3.540 1.00 57.94 97 THR A CA 1
ATOM 788 C C . THR A 1 97 ? 3.808 -16.549 -3.872 1.00 57.94 97 THR A C 1
ATOM 790 O O . THR A 1 97 ? 3.561 -17.710 -3.554 1.00 57.94 97 THR A O 1
ATOM 793 N N . HIS A 1 98 ? 4.877 -16.275 -4.610 1.00 47.84 98 HIS A N 1
ATOM 794 C CA . HIS A 1 98 ? 5.843 -17.302 -4.955 1.00 47.84 98 HIS A CA 1
ATOM 795 C C . HIS A 1 98 ? 6.668 -17.709 -3.728 1.00 47.84 98 HIS A C 1
ATOM 797 O O . HIS A 1 98 ? 7.770 -17.201 -3.524 1.00 47.84 98 HIS A O 1
ATOM 803 N N . PHE A 1 99 ? 6.191 -18.715 -2.990 1.00 48.25 99 PHE A N 1
ATOM 804 C CA . PHE A 1 99 ? 7.050 -19.589 -2.197 1.00 48.25 99 PHE A CA 1
ATOM 805 C C . PHE A 1 99 ? 6.827 -21.069 -2.505 1.00 48.25 99 PHE A C 1
ATOM 807 O O . PHE A 1 99 ? 5.788 -21.620 -2.175 1.00 48.25 99 PHE A O 1
ATOM 814 N N . GLN A 1 100 ? 7.863 -21.683 -3.098 1.00 44.69 100 GLN A N 1
ATOM 815 C CA . GLN A 1 100 ? 8.277 -23.099 -3.215 1.00 44.69 100 GLN A CA 1
ATOM 816 C C . GLN A 1 100 ? 7.258 -24.240 -3.466 1.00 44.69 100 GLN A C 1
ATOM 818 O O . GLN A 1 100 ? 7.691 -25.287 -3.937 1.00 44.69 100 GLN A O 1
ATOM 823 N N . ASN A 1 101 ? 5.960 -24.098 -3.193 1.00 42.66 101 ASN A N 1
ATOM 824 C CA . ASN A 1 101 ? 4.938 -25.133 -3.351 1.00 42.66 101 ASN A CA 1
ATOM 825 C C . ASN A 1 101 ? 3.667 -24.523 -3.975 1.00 42.66 101 ASN A C 1
ATOM 827 O O . ASN A 1 101 ? 2.839 -23.919 -3.303 1.00 42.66 101 ASN A O 1
ATOM 831 N N . GLU A 1 102 ? 3.541 -24.707 -5.287 1.00 45.72 102 GLU A N 1
ATOM 832 C CA . GLU A 1 102 ? 2.621 -24.066 -6.246 1.00 45.72 102 GLU A CA 1
ATOM 833 C C . GLU A 1 102 ? 1.105 -24.361 -6.096 1.00 45.72 102 GLU A C 1
ATOM 835 O O . GLU A 1 102 ? 0.370 -24.255 -7.076 1.00 45.72 102 GLU A O 1
ATOM 840 N N . ILE A 1 103 ? 0.586 -24.768 -4.934 1.00 43.59 103 ILE A N 1
ATOM 841 C CA . ILE A 1 103 ? -0.766 -25.376 -4.881 1.00 43.59 103 ILE A CA 1
ATOM 842 C C . ILE A 1 103 ? -1.863 -24.442 -4.336 1.00 43.59 103 ILE A C 1
ATOM 844 O O . ILE A 1 103 ? -3.016 -24.569 -4.751 1.00 43.59 103 ILE A O 1
ATOM 848 N N . ASP A 1 104 ? -1.535 -23.452 -3.504 1.00 42.50 104 ASP A N 1
ATOM 849 C CA . ASP A 1 104 ? -2.565 -22.657 -2.807 1.00 42.50 104 ASP A CA 1
ATOM 850 C C . ASP A 1 104 ? -3.112 -21.473 -3.629 1.00 42.50 104 ASP A C 1
ATOM 852 O O . ASP A 1 104 ? -4.198 -20.965 -3.357 1.00 42.50 104 ASP A O 1
ATOM 856 N N . GLU A 1 105 ? -2.421 -21.081 -4.699 1.00 44.50 105 GLU A N 1
ATOM 857 C CA . GLU A 1 105 ? -2.802 -19.949 -5.557 1.00 44.50 105 GLU A CA 1
ATOM 858 C C . GLU A 1 105 ? -3.774 -20.335 -6.688 1.00 44.50 105 GLU A C 1
ATOM 860 O O . GLU A 1 105 ? -4.487 -19.496 -7.240 1.00 44.50 105 GLU A O 1
ATOM 865 N N . ALA A 1 106 ? -3.842 -21.630 -7.019 1.00 39.78 106 ALA A N 1
ATOM 866 C CA . ALA A 1 106 ? -4.665 -22.160 -8.107 1.00 39.78 106 ALA A CA 1
ATOM 867 C C . ALA A 1 106 ? -6.166 -22.242 -7.763 1.00 39.78 106 ALA A C 1
ATOM 869 O O . ALA A 1 106 ? -7.007 -22.326 -8.660 1.00 39.78 106 ALA A O 1
ATOM 870 N N . TYR A 1 107 ? -6.524 -22.187 -6.479 1.00 37.03 107 TYR A N 1
ATOM 871 C CA . TYR A 1 107 ? -7.908 -22.138 -6.017 1.00 37.03 107 TYR A CA 1
ATOM 872 C C . TYR A 1 107 ? -8.178 -20.741 -5.480 1.00 37.03 107 TYR A C 1
ATOM 874 O O . TYR A 1 107 ? -7.895 -20.496 -4.318 1.00 37.03 107 TYR A O 1
ATOM 882 N N . GLY A 1 108 ? -8.710 -19.840 -6.316 1.00 42.94 108 GLY A N 1
ATOM 883 C CA . GLY A 1 108 ? -9.049 -18.435 -6.019 1.00 42.94 108 GLY A CA 1
ATOM 884 C C . GLY A 1 108 ? -10.013 -18.201 -4.842 1.00 42.94 108 GLY A C 1
ATOM 885 O O . GLY A 1 108 ? -11.063 -17.586 -5.001 1.00 42.94 108 GLY A O 1
ATOM 886 N N . VAL A 1 109 ? -9.642 -18.670 -3.654 1.00 39.97 109 VAL A N 1
ATOM 887 C CA . VAL A 1 109 ? -10.379 -18.656 -2.386 1.00 39.97 109 VAL A CA 1
ATOM 888 C C . VAL A 1 109 ? -10.239 -17.299 -1.677 1.00 39.97 109 VAL A C 1
ATOM 890 O O . VAL A 1 109 ? -10.963 -17.021 -0.727 1.00 39.97 109 VAL A O 1
ATOM 893 N N . TYR A 1 110 ? -9.378 -16.402 -2.168 1.00 49.91 110 TYR A N 1
ATOM 894 C CA . TYR A 1 110 ? -9.120 -15.099 -1.541 1.00 49.91 110 TYR A CA 1
ATOM 895 C C . TYR A 1 110 ? -10.035 -13.954 -2.026 1.00 49.91 110 TYR A C 1
ATOM 897 O O . TYR A 1 110 ? -10.137 -12.932 -1.357 1.00 49.91 110 TYR A O 1
ATOM 905 N N . ILE A 1 111 ? -10.762 -14.117 -3.140 1.00 52.34 111 ILE A N 1
ATOM 906 C CA . ILE A 1 111 ? -11.364 -12.986 -3.879 1.00 52.34 111 ILE A CA 1
ATOM 907 C C . ILE A 1 111 ? -12.557 -12.334 -3.151 1.00 52.34 111 ILE A C 1
ATOM 909 O O . ILE A 1 111 ? -12.708 -11.116 -3.206 1.00 52.34 111 ILE A O 1
ATOM 913 N N . GLU A 1 112 ? -13.390 -13.096 -2.434 1.00 52.16 112 GLU A N 1
ATOM 914 C CA . GLU A 1 112 ? -14.549 -12.514 -1.729 1.00 52.16 112 GLU A CA 1
ATOM 915 C C . GLU A 1 112 ? -14.139 -11.743 -0.463 1.00 52.16 112 GLU A C 1
ATOM 917 O O . GLU A 1 112 ? -14.677 -10.672 -0.180 1.00 52.16 112 GLU A O 1
ATOM 922 N N . ASN A 1 113 ? -13.131 -12.240 0.261 1.00 61.84 113 ASN A N 1
ATOM 923 C CA . ASN A 1 113 ? -12.604 -11.566 1.448 1.00 61.84 113 ASN A CA 1
ATOM 924 C C . ASN A 1 113 ? -11.709 -10.372 1.096 1.00 61.84 113 ASN A C 1
ATOM 926 O O . ASN A 1 113 ? -11.518 -9.503 1.944 1.00 61.84 113 ASN A O 1
ATOM 930 N N . ASP A 1 114 ? -11.164 -10.303 -0.121 1.00 72.88 114 ASP A N 1
ATOM 931 C CA . ASP A 1 114 ? -10.273 -9.222 -0.549 1.00 72.88 114 ASP A CA 1
ATOM 932 C C . ASP A 1 114 ? -10.980 -7.867 -0.616 1.00 72.88 114 ASP A C 1
ATOM 934 O O . ASP A 1 114 ? -10.469 -6.870 -0.097 1.00 72.88 114 ASP A O 1
ATOM 938 N N . GLU A 1 115 ? -12.188 -7.827 -1.183 1.00 80.69 115 GLU A N 1
ATOM 939 C CA . GLU A 1 115 ? -12.966 -6.589 -1.240 1.00 80.69 115 GLU A CA 1
ATOM 940 C C . GLU A 1 115 ? -13.412 -6.132 0.150 1.00 80.69 115 GLU A C 1
ATOM 942 O O . GLU A 1 115 ? -13.337 -4.943 0.467 1.00 80.69 115 GLU A O 1
ATOM 947 N N . GLU A 1 116 ? -13.881 -7.058 0.993 1.00 82.19 116 GLU A N 1
ATOM 948 C CA . GLU A 1 116 ? -14.290 -6.732 2.361 1.00 82.19 116 GLU A CA 1
ATOM 949 C C . GLU A 1 116 ? -13.089 -6.278 3.199 1.00 82.19 116 GLU A C 1
ATOM 951 O O . GLU A 1 116 ? -13.166 -5.235 3.854 1.00 82.19 116 GLU A O 1
ATOM 956 N N . ARG A 1 117 ? -11.954 -6.988 3.107 1.00 84.44 117 ARG A N 1
ATOM 957 C CA . ARG A 1 117 ? -10.679 -6.591 3.720 1.00 84.44 117 ARG A CA 1
ATOM 958 C C . ARG A 1 117 ? -10.325 -5.168 3.324 1.00 84.44 117 ARG A C 1
ATOM 960 O O . ARG A 1 117 ? -10.064 -4.340 4.200 1.00 84.44 117 ARG A O 1
ATOM 967 N N . GLN A 1 118 ? -10.306 -4.875 2.023 1.00 87.56 118 GLN A N 1
ATOM 968 C CA . GLN A 1 118 ? -9.927 -3.552 1.544 1.00 87.56 118 GLN A CA 1
ATOM 969 C C . GLN A 1 118 ? -10.890 -2.485 2.070 1.00 87.56 118 GLN A C 1
ATOM 971 O O . GLN A 1 118 ? -10.430 -1.479 2.604 1.00 87.56 118 GLN A O 1
ATOM 976 N N . ARG A 1 119 ? -12.209 -2.720 2.023 1.00 87.94 119 ARG A N 1
ATOM 977 C CA . ARG A 1 119 ? -13.204 -1.778 2.568 1.00 87.94 119 ARG A CA 1
ATOM 978 C C . ARG A 1 119 ? -13.003 -1.523 4.059 1.00 87.94 119 ARG A C 1
ATOM 980 O O . ARG A 1 119 ? -13.123 -0.378 4.498 1.00 87.94 119 ARG A O 1
ATOM 987 N N . ILE A 1 120 ? -12.697 -2.554 4.847 1.00 83.81 120 ILE A N 1
ATOM 988 C CA . ILE A 1 120 ? -12.420 -2.412 6.284 1.00 83.81 120 ILE A CA 1
ATOM 989 C C . ILE A 1 120 ? -11.163 -1.565 6.506 1.00 83.81 120 ILE A C 1
ATOM 991 O O . ILE A 1 120 ? -11.189 -0.631 7.310 1.00 83.81 120 ILE A O 1
ATOM 995 N N . LEU A 1 121 ? -10.081 -1.845 5.780 1.00 88.00 121 LEU A N 1
ATOM 996 C CA . LEU A 1 121 ? -8.819 -1.118 5.917 1.00 88.00 121 LEU A CA 1
ATOM 997 C C . LEU A 1 121 ? -8.940 0.340 5.445 1.00 88.00 121 LEU A C 1
ATOM 999 O O . LEU A 1 121 ? -8.462 1.246 6.128 1.00 88.00 121 LEU A O 1
ATOM 1003 N N . GLU A 1 122 ? -9.641 0.599 4.343 1.00 93.06 122 GLU A N 1
ATOM 1004 C CA . GLU A 1 122 ? -9.947 1.959 3.880 1.00 93.06 122 GLU A CA 1
ATOM 1005 C C . GLU A 1 122 ? -10.841 2.711 4.876 1.00 93.06 122 GLU A C 1
ATOM 1007 O O . GLU A 1 122 ? -10.580 3.876 5.179 1.00 93.06 122 GLU A O 1
ATOM 1012 N N . SER A 1 123 ? -11.832 2.038 5.476 1.00 88.56 123 SER A N 1
ATOM 1013 C CA . SER A 1 123 ? -12.655 2.616 6.554 1.00 88.56 123 SER A CA 1
ATOM 1014 C C . SER A 1 123 ? -11.831 2.943 7.803 1.00 88.56 123 SER A C 1
ATOM 1016 O O . SER A 1 123 ? -12.144 3.892 8.521 1.00 88.56 123 SER A O 1
ATOM 1018 N N . ALA A 1 124 ? -10.749 2.198 8.052 1.00 83.75 124 ALA A N 1
ATOM 1019 C CA . ALA A 1 124 ? -9.771 2.486 9.100 1.00 83.75 124 ALA A CA 1
ATOM 1020 C C . ALA A 1 124 ? -8.788 3.620 8.733 1.00 83.75 124 ALA A C 1
ATOM 1022 O O . ALA A 1 124 ? -7.919 3.979 9.534 1.00 83.75 124 ALA A O 1
ATOM 1023 N N . GLY A 1 125 ? -8.930 4.210 7.542 1.00 89.75 125 GLY A N 1
ATOM 1024 C CA . GLY A 1 125 ? -8.145 5.345 7.070 1.00 89.75 125 GLY A CA 1
ATOM 1025 C C . GLY A 1 125 ? -6.889 4.964 6.289 1.00 89.75 125 GLY A C 1
ATOM 1026 O O . GLY A 1 125 ? -6.039 5.830 6.068 1.00 89.75 125 GLY A O 1
ATOM 1027 N N . TRP A 1 126 ? -6.735 3.701 5.880 1.00 94.31 126 TRP A N 1
ATOM 1028 C CA . TRP A 1 126 ? -5.662 3.326 4.963 1.00 94.31 126 TRP A CA 1
ATOM 1029 C C . TRP A 1 126 ? -5.947 3.836 3.556 1.00 94.31 126 TRP A C 1
ATOM 1031 O O . TRP A 1 126 ? -7.050 3.710 3.033 1.00 94.31 126 TRP A O 1
ATOM 1041 N N . LYS A 1 127 ? -4.914 4.393 2.928 1.00 95.88 127 LYS A N 1
ATOM 1042 C CA . LYS A 1 127 ? -4.914 4.713 1.505 1.00 95.88 127 LYS A CA 1
ATOM 1043 C C . LYS A 1 127 ? -4.033 3.700 0.794 1.00 95.88 127 LYS A C 1
ATOM 1045 O O . LYS A 1 127 ? -2.846 3.628 1.110 1.00 95.88 127 LYS A O 1
ATOM 1050 N N . PHE A 1 128 ? -4.616 2.950 -0.133 1.00 95.06 128 PHE A N 1
ATOM 1051 C CA . PHE A 1 128 ? -3.915 1.914 -0.880 1.00 95.06 128 PHE A CA 1
ATOM 1052 C C . PHE A 1 128 ? -3.243 2.459 -2.138 1.00 95.06 128 PHE A C 1
ATOM 1054 O O . PHE A 1 128 ? -3.779 3.327 -2.830 1.00 95.06 128 PHE A O 1
ATOM 1061 N N . TYR A 1 129 ? -2.084 1.892 -2.448 1.00 96.50 129 TYR A N 1
ATOM 1062 C CA . TYR A 1 129 ? -1.452 1.943 -3.756 1.00 96.50 129 TYR A C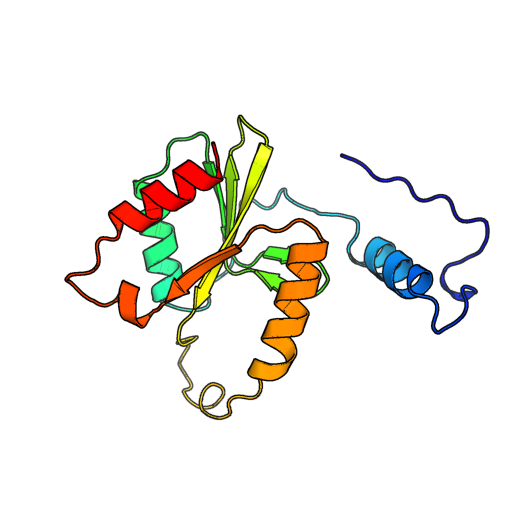A 1
ATOM 1063 C C . TYR A 1 129 ? -1.079 0.512 -4.151 1.00 96.50 129 TYR A C 1
ATOM 1065 O O . TYR A 1 129 ? -0.341 -0.157 -3.433 1.00 96.50 129 TYR A O 1
ATOM 1073 N N . ARG A 1 130 ? -1.632 0.024 -5.261 1.00 95.00 130 ARG A N 1
ATOM 1074 C CA . ARG A 1 130 ? -1.484 -1.369 -5.701 1.00 95.00 130 ARG A CA 1
ATOM 1075 C C . ARG A 1 130 ? -0.565 -1.441 -6.911 1.00 95.00 130 ARG A C 1
ATOM 1077 O O . ARG A 1 130 ? -0.725 -0.654 -7.846 1.00 95.00 130 ARG A O 1
ATOM 1084 N N . ILE A 1 131 ? 0.367 -2.389 -6.908 1.00 94.62 131 ILE A N 1
ATOM 1085 C CA . ILE A 1 131 ? 1.265 -2.654 -8.036 1.00 94.62 131 ILE A CA 1
ATOM 1086 C C . ILE A 1 131 ? 1.029 -4.081 -8.493 1.00 94.62 131 ILE A C 1
ATOM 1088 O O . ILE A 1 131 ? 1.224 -5.015 -7.724 1.00 94.62 131 ILE A O 1
ATOM 1092 N N . LYS A 1 132 ? 0.643 -4.258 -9.756 1.00 92.56 132 LYS A N 1
ATOM 1093 C CA . LYS A 1 132 ? 0.456 -5.592 -10.322 1.00 92.56 132 LYS A CA 1
ATOM 1094 C C . LYS A 1 132 ? 1.800 -6.212 -10.670 1.00 92.56 132 LYS A C 1
ATOM 1096 O O . LYS A 1 132 ? 2.628 -5.581 -11.328 1.00 92.56 132 LYS A O 1
ATOM 1101 N N . TYR A 1 133 ? 1.967 -7.487 -10.350 1.00 91.19 133 TYR A N 1
ATOM 1102 C CA . TYR A 1 133 ? 3.151 -8.258 -10.710 1.00 91.19 133 TYR A CA 1
ATOM 1103 C C . TYR A 1 133 ? 3.426 -8.249 -12.213 1.00 91.19 133 TYR A C 1
ATOM 1105 O O . TYR A 1 133 ? 4.565 -8.049 -12.623 1.00 91.19 133 TYR A O 1
ATOM 1113 N N . SER A 1 134 ? 2.380 -8.389 -13.038 1.00 90.75 134 SER A N 1
ATOM 1114 C CA . SER A 1 134 ? 2.492 -8.363 -14.503 1.00 90.75 134 SER A CA 1
ATOM 1115 C C . SER A 1 134 ? 3.116 -7.072 -15.028 1.00 90.75 134 SER A C 1
ATOM 1117 O O . SER A 1 134 ? 3.868 -7.101 -16.001 1.00 90.75 134 SER A O 1
ATOM 1119 N N . ASP A 1 135 ? 2.806 -5.949 -14.381 1.00 93.50 135 ASP A N 1
ATOM 1120 C CA . ASP A 1 135 ? 3.388 -4.657 -14.719 1.00 93.50 135 ASP A CA 1
ATOM 1121 C C . ASP A 1 135 ? 4.831 -4.605 -14.213 1.00 93.50 135 ASP A C 1
ATOM 1123 O O . ASP A 1 135 ? 5.736 -4.250 -14.962 1.00 93.50 135 ASP A O 1
ATOM 1127 N N . TRP A 1 136 ? 5.082 -5.069 -12.987 1.00 93.50 136 TRP A N 1
ATOM 1128 C CA . TRP A 1 136 ? 6.410 -5.045 -12.378 1.00 93.50 136 TRP A CA 1
ATOM 1129 C C . TRP A 1 136 ? 7.482 -5.824 -13.155 1.00 93.50 136 TRP A C 1
ATOM 1131 O O . TRP A 1 136 ? 8.616 -5.351 -13.295 1.00 93.50 136 TRP A O 1
ATOM 1141 N N . ILE A 1 137 ? 7.140 -7.005 -13.679 1.00 91.19 137 ILE A N 1
ATOM 1142 C CA . ILE A 1 137 ? 8.074 -7.848 -14.445 1.00 91.19 137 ILE A CA 1
ATOM 1143 C C . ILE A 1 137 ? 8.247 -7.401 -15.899 1.00 91.19 137 ILE A C 1
ATOM 1145 O O . ILE A 1 137 ? 9.158 -7.865 -16.589 1.00 91.19 137 ILE A O 1
ATOM 1149 N N . ASN A 1 138 ? 7.392 -6.507 -16.391 1.00 92.44 138 ASN A N 1
ATOM 1150 C CA . ASN A 1 138 ? 7.483 -6.015 -17.754 1.00 92.44 138 ASN A CA 1
ATOM 1151 C C . ASN A 1 138 ? 8.675 -5.057 -17.882 1.00 92.44 138 ASN A C 1
ATOM 1153 O O . ASN A 1 138 ? 8.706 -3.993 -17.273 1.00 92.44 138 ASN A O 1
ATOM 1157 N N . SER A 1 139 ? 9.646 -5.392 -18.736 1.00 90.31 139 SER A N 1
ATOM 1158 C CA . SER A 1 139 ? 10.856 -4.579 -18.934 1.00 90.31 139 SER A CA 1
ATOM 1159 C C . SER A 1 139 ? 10.595 -3.168 -19.469 1.00 90.31 139 SER A C 1
ATOM 1161 O O . SER A 1 139 ? 11.469 -2.310 -19.376 1.00 90.31 139 SER A O 1
ATOM 1163 N N . LYS A 1 140 ? 9.409 -2.921 -20.037 1.00 95.19 140 LYS A N 1
ATOM 1164 C CA . LYS A 1 140 ? 8.981 -1.600 -20.516 1.00 95.19 140 LYS A CA 1
ATOM 1165 C C . LYS A 1 140 ? 8.227 -0.789 -19.462 1.00 95.19 140 LYS A C 1
ATOM 1167 O O . LYS A 1 140 ? 7.898 0.363 -19.734 1.00 95.19 140 LYS A O 1
ATOM 1172 N N . PHE A 1 141 ? 7.897 -1.380 -18.316 1.00 95.06 141 PHE A N 1
ATOM 1173 C CA . PHE A 1 141 ? 7.190 -0.687 -17.249 1.00 95.06 141 PHE A CA 1
ATOM 1174 C C . PHE A 1 141 ? 8.121 0.310 -16.557 1.00 95.06 141 PHE A C 1
ATOM 1176 O O . PHE A 1 141 ? 9.228 -0.033 -16.136 1.00 95.06 141 PHE A O 1
ATOM 1183 N N . ASP A 1 142 ? 7.673 1.559 -16.449 1.00 95.44 142 ASP A N 1
ATOM 1184 C CA . ASP A 1 142 ? 8.444 2.605 -15.790 1.00 95.44 142 ASP A CA 1
ATOM 1185 C C . ASP A 1 142 ? 8.278 2.515 -14.272 1.00 95.44 142 ASP A C 1
ATOM 1187 O O . ASP A 1 142 ? 7.386 3.113 -13.680 1.00 95.44 142 ASP A O 1
ATOM 1191 N N . ARG A 1 143 ? 9.180 1.790 -13.609 1.00 94.75 143 ARG A N 1
ATOM 1192 C CA . ARG A 1 143 ? 9.168 1.685 -12.142 1.00 94.75 143 ARG A CA 1
ATOM 1193 C C . ARG A 1 143 ? 9.363 3.040 -11.452 1.00 94.75 143 ARG A C 1
ATOM 1195 O O . ARG A 1 143 ? 8.911 3.212 -10.324 1.00 94.75 143 ARG A O 1
ATOM 1202 N N . ASN A 1 144 ? 9.976 4.033 -12.105 1.00 95.38 144 ASN A N 1
ATOM 1203 C CA . ASN A 1 144 ? 10.128 5.363 -11.504 1.00 95.38 144 ASN A CA 1
ATOM 1204 C C . ASN A 1 144 ? 8.787 6.084 -11.356 1.00 95.38 144 ASN A C 1
ATOM 1206 O O . ASN A 1 144 ? 8.636 6.878 -10.424 1.00 95.38 144 ASN A O 1
ATOM 1210 N N . SER A 1 145 ? 7.802 5.780 -12.209 1.00 95.38 145 SER A N 1
ATOM 1211 C CA . SER A 1 145 ? 6.450 6.317 -12.050 1.00 95.38 145 SER A CA 1
ATOM 1212 C C . SER A 1 145 ? 5.837 5.859 -10.724 1.00 95.38 145 SER A C 1
ATOM 1214 O O . SER A 1 145 ? 5.231 6.666 -10.029 1.00 95.38 145 SER A O 1
ATOM 1216 N N . VAL A 1 146 ? 6.102 4.616 -10.301 1.00 95.69 146 VAL A N 1
ATOM 1217 C CA . VAL A 1 146 ? 5.659 4.084 -9.002 1.00 95.69 146 VAL A CA 1
ATOM 1218 C C . VAL A 1 146 ? 6.235 4.891 -7.839 1.00 95.69 146 VAL A C 1
ATOM 1220 O O . VAL A 1 146 ? 5.501 5.291 -6.935 1.00 95.69 146 VAL A O 1
ATOM 1223 N N . ALA A 1 147 ? 7.540 5.172 -7.862 1.00 94.44 147 ALA A N 1
ATOM 1224 C CA . ALA A 1 147 ? 8.173 5.986 -6.826 1.00 94.44 147 ALA A CA 1
ATOM 1225 C C . ALA A 1 147 ? 7.611 7.420 -6.802 1.00 94.44 147 ALA A C 1
ATOM 1227 O O . ALA A 1 147 ? 7.372 7.975 -5.726 1.00 94.44 147 ALA A O 1
ATOM 1228 N N . ALA A 1 148 ? 7.359 8.010 -7.975 1.00 94.81 148 ALA A N 1
ATOM 1229 C CA . ALA A 1 148 ? 6.765 9.339 -8.092 1.00 94.81 148 ALA A CA 1
ATOM 1230 C C . ALA A 1 148 ? 5.328 9.385 -7.547 1.00 94.81 148 ALA A C 1
ATOM 1232 O O . ALA A 1 148 ? 4.980 10.316 -6.816 1.00 94.81 148 ALA A O 1
ATOM 1233 N N . ASP A 1 149 ? 4.514 8.373 -7.846 1.00 95.75 149 ASP A N 1
ATOM 1234 C CA . ASP A 1 149 ? 3.145 8.255 -7.351 1.00 95.75 149 ASP A CA 1
ATOM 1235 C C . ASP A 1 149 ? 3.119 8.084 -5.830 1.00 95.75 149 ASP A C 1
ATOM 1237 O O . ASP A 1 149 ? 2.430 8.837 -5.138 1.00 95.75 149 ASP A O 1
ATOM 1241 N N . ILE A 1 150 ? 3.949 7.190 -5.283 1.00 95.00 150 ILE A N 1
ATOM 1242 C CA . ILE A 1 150 ? 4.121 7.013 -3.833 1.00 95.00 150 ILE A CA 1
ATOM 1243 C C . ILE A 1 150 ? 4.530 8.332 -3.166 1.00 95.00 150 ILE A C 1
ATOM 1245 O O . ILE A 1 150 ? 3.924 8.741 -2.173 1.00 95.00 150 ILE A O 1
ATOM 1249 N N . ALA A 1 151 ? 5.509 9.045 -3.728 1.00 92.94 151 ALA A N 1
ATOM 1250 C CA . ALA A 1 151 ? 5.932 10.337 -3.201 1.00 92.94 151 ALA A CA 1
ATOM 1251 C C . ALA A 1 151 ? 4.794 11.370 -3.241 1.00 92.94 151 ALA A C 1
ATOM 1253 O O . ALA A 1 151 ? 4.614 12.120 -2.285 1.00 92.94 151 ALA A O 1
ATOM 1254 N N . ASN A 1 152 ? 3.992 11.403 -4.309 1.00 94.00 152 ASN A N 1
ATOM 1255 C CA . ASN A 1 152 ? 2.835 12.294 -4.416 1.00 94.00 152 ASN A CA 1
ATOM 1256 C C . ASN A 1 152 ? 1.748 11.981 -3.382 1.00 94.00 152 ASN A C 1
ATOM 1258 O O . ASN A 1 152 ? 1.120 12.903 -2.867 1.00 94.00 152 ASN A O 1
ATOM 1262 N N . LEU A 1 153 ? 1.544 10.706 -3.054 1.00 93.75 153 LEU A N 1
ATOM 1263 C CA . LEU A 1 153 ? 0.600 10.278 -2.023 1.00 93.75 153 LEU A CA 1
ATOM 1264 C C . LEU A 1 153 ? 1.071 10.608 -0.595 1.00 93.75 153 LEU A C 1
ATOM 1266 O O . LEU A 1 153 ? 0.238 10.692 0.309 1.00 93.75 153 LEU A O 1
ATOM 1270 N N . LEU A 1 154 ? 2.383 10.786 -0.401 1.00 91.06 154 LEU A N 1
ATOM 1271 C CA . LEU A 1 154 ? 3.037 11.038 0.890 1.00 91.06 154 LEU A CA 1
ATOM 1272 C C . LEU A 1 154 ? 3.456 12.500 1.134 1.00 91.06 154 LEU A C 1
ATOM 1274 O O . LEU A 1 154 ? 3.853 12.831 2.262 1.00 91.06 154 LEU A O 1
ATOM 1278 N N . LYS A 1 155 ? 3.383 13.365 0.114 1.00 86.06 155 LYS A N 1
ATOM 1279 C CA . LYS A 1 155 ? 3.310 14.832 0.278 1.00 86.06 155 LYS A CA 1
ATOM 1280 C C . LYS A 1 155 ? 2.081 15.162 1.094 1.00 86.06 155 LYS A C 1
ATOM 1282 O O . LYS A 1 155 ? 2.132 16.044 1.978 1.00 86.06 155 LYS A O 1
#

Solvent-accessible surface area (backbone atoms only — not comparable to full-atom values): 9698 Å² total; per-residue (Å²): 139,86,88,83,87,86,71,99,62,61,73,91,73,44,59,89,90,43,70,66,40,61,50,50,52,45,43,72,78,58,54,78,72,75,82,75,70,85,71,77,59,86,68,65,21,69,64,51,49,52,49,50,54,51,51,58,74,75,48,59,95,52,55,47,79,45,50,67,39,76,54,98,93,40,80,34,53,25,38,45,32,25,73,84,75,70,33,62,35,37,33,40,70,52,53,80,70,61,58,102,63,91,66,74,76,77,56,78,76,57,63,75,57,47,58,54,50,48,52,52,45,42,73,73,68,47,44,80,48,80,44,48,41,76,53,70,73,34,91,85,50,64,66,65,56,54,54,52,51,53,50,63,76,41,108

Nearest PDB structures (foldseek):
  1d02-assembly1_A  TM=4.538E-01  e=3.868E-01  Mycoplasma
  7ot2-assembly1_B  TM=3.860E-01  e=6.559E-01  Homo sapiens
  4fxo-assembly1_C  TM=4.874E-01  e=2.623E+00  Homo sapiens
  6ica-assembly2_B  TM=2.727E-01  e=2.623E+00  Legionella pneumophila subsp. pneumophila str. Philadelphia 1
  6ica-assembly3_C  TM=2.809E-01  e=3.898E+00  Legionella pneumophila subsp. pneumophila str. Philadelphia 1

Radius of gyration: 17.98 Å; Cα contacts (8 Å, |Δi|>4): 153; chains: 1; bounding box: 41×40×53 Å

Secondary structure (DSSP, 8-state):
-------SS-GGGSPTT-HHHHHHHHHHHH-S--TT--SPPPPSSHHHHHHHHHHHHH--TTEEEEEEEEETTEEEEEEEEETTT--EEEEEEES----S-TTSSSS-TTHHHHHHHHHHHHHTT--EEEEEHHHHT-TTS-HHHHHHHHHHHH-

pLDDT: mean 81.4, std 16.23, range [37.03, 96.69]

Sequence (155 aa):
MQIHCFISMPISQVPERIWLKKYLEYVNDCGEVSFHSSELKPFDSYFEEDFFNFIRSCSDSGYKIQNQVVSCGFKIDFVINNMKSGRRIAIECDGPTHFQNEIDEAYGVYIENDEERQRILESAGWKFYRIKYSDWINSKFDRNSVAADIANLLK

Mean predicted aligned error: 9.95 Å